Protein AF-A0A415D8B9-F1 (afdb_monomer_lite)

Organism: NCBI:txid46228

Structure (mmCIF, N/CA/C/O backbone):
data_AF-A0A415D8B9-F1
#
_entry.id   AF-A0A415D8B9-F1
#
loop_
_atom_site.group_PDB
_atom_site.id
_atom_site.type_symbol
_atom_site.label_atom_id
_atom_site.label_alt_id
_atom_site.label_comp_id
_atom_site.label_asym_id
_atom_site.label_entity_id
_atom_site.label_seq_id
_atom_site.pdbx_PDB_ins_code
_atom_site.Cartn_x
_atom_site.Cartn_y
_atom_site.Cartn_z
_atom_site.occupancy
_atom_site.B_iso_or_equiv
_atom_site.auth_seq_id
_atom_site.auth_comp_id
_atom_site.auth_asym_id
_atom_site.auth_atom_id
_atom_site.pdbx_PDB_model_num
ATOM 1 N N . MET A 1 1 ? 16.548 19.042 -21.282 1.00 49.25 1 MET A N 1
ATOM 2 C CA . MET A 1 1 ? 15.237 18.526 -20.833 1.00 49.25 1 MET A CA 1
ATOM 3 C C . MET A 1 1 ? 15.319 17.016 -20.719 1.00 49.25 1 MET A C 1
ATOM 5 O O . MET A 1 1 ? 15.932 16.400 -21.578 1.00 49.25 1 MET A O 1
ATOM 9 N N . GLY A 1 2 ? 14.770 16.452 -19.648 1.00 45.16 2 GLY A N 1
ATOM 10 C CA . GLY A 1 2 ? 14.850 15.024 -19.335 1.00 45.16 2 GLY A CA 1
ATOM 11 C C . GLY A 1 2 ? 15.058 14.840 -17.841 1.00 45.16 2 GLY A C 1
ATOM 12 O O . GLY A 1 2 ? 16.118 14.385 -17.416 1.00 45.16 2 GLY A O 1
ATOM 13 N N . GLY A 1 3 ? 14.083 15.312 -17.056 1.00 35.69 3 GLY A N 1
ATOM 14 C CA . GLY A 1 3 ? 14.051 15.123 -15.613 1.00 35.69 3 GLY A CA 1
ATOM 15 C C . GLY A 1 3 ? 14.157 13.635 -15.326 1.00 35.69 3 GLY A C 1
ATOM 16 O O . GLY A 1 3 ? 13.272 12.861 -15.683 1.00 35.69 3 GLY A O 1
ATOM 17 N N . ARG A 1 4 ? 15.293 13.235 -14.758 1.00 47.59 4 ARG A N 1
ATOM 18 C CA . ARG A 1 4 ? 15.519 11.867 -14.309 1.00 47.59 4 ARG A CA 1
ATOM 19 C C . ARG A 1 4 ? 14.470 11.598 -13.249 1.00 47.59 4 ARG A C 1
ATOM 21 O O . ARG A 1 4 ? 14.450 12.293 -12.235 1.00 47.59 4 ARG A O 1
ATOM 28 N N . GLY A 1 5 ? 13.587 10.650 -13.559 1.00 37.91 5 GLY A N 1
ATOM 29 C CA . GLY A 1 5 ? 12.491 10.235 -12.704 1.00 37.91 5 GLY A CA 1
ATOM 30 C C . GLY A 1 5 ? 12.969 10.145 -11.268 1.00 37.91 5 GLY A C 1
ATOM 31 O O . GLY A 1 5 ? 13.958 9.469 -10.968 1.00 37.91 5 GLY A O 1
ATOM 32 N N . SER A 1 6 ? 12.292 10.906 -10.415 1.00 34.72 6 SER A N 1
ATOM 33 C CA . SER A 1 6 ? 12.447 10.856 -8.977 1.00 34.72 6 SER A CA 1
ATOM 34 C C . SER A 1 6 ? 12.547 9.395 -8.566 1.00 34.72 6 SER A C 1
ATOM 36 O O . SER A 1 6 ? 11.646 8.603 -8.845 1.00 34.72 6 SER A O 1
ATOM 38 N N . LYS A 1 7 ? 13.660 9.034 -7.922 1.00 37.53 7 LYS A N 1
ATOM 39 C CA . LYS A 1 7 ? 13.735 7.829 -7.103 1.00 37.53 7 LYS A CA 1
ATOM 40 C C . LYS A 1 7 ? 12.640 7.988 -6.048 1.00 37.53 7 LYS A C 1
ATOM 42 O O . LYS A 1 7 ? 12.854 8.640 -5.031 1.00 37.53 7 LYS A O 1
ATOM 47 N N . SER A 1 8 ? 11.438 7.493 -6.332 1.00 40.84 8 SER A N 1
ATOM 48 C CA . SER A 1 8 ? 10.394 7.326 -5.331 1.00 40.84 8 SER A CA 1
ATOM 49 C C . SER A 1 8 ? 10.968 6.335 -4.333 1.00 40.84 8 SER A C 1
ATOM 51 O O . SER A 1 8 ? 11.201 5.177 -4.681 1.00 40.84 8 SER A O 1
ATOM 53 N N . GLY A 1 9 ? 11.343 6.857 -3.166 1.00 36.88 9 GLY A N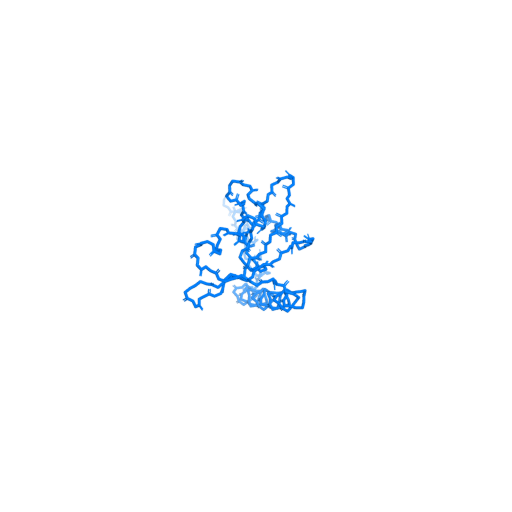 1
ATOM 54 C CA . GLY A 1 9 ? 12.138 6.164 -2.169 1.00 36.88 9 GLY A CA 1
ATOM 55 C C . GLY A 1 9 ? 11.539 4.809 -1.826 1.00 36.88 9 GLY A C 1
ATOM 56 O O . GLY A 1 9 ? 10.510 4.726 -1.165 1.00 36.88 9 GLY A O 1
ATOM 57 N N . GLY A 1 10 ? 12.220 3.751 -2.258 1.00 42.38 10 GLY A N 1
ATOM 58 C CA . GLY A 1 10 ? 12.214 2.502 -1.523 1.00 42.38 10 GLY A CA 1
ATOM 59 C C . GLY A 1 10 ? 12.972 2.752 -0.226 1.00 42.38 10 GLY A C 1
ATOM 60 O O . GLY A 1 10 ? 14.149 3.106 -0.259 1.00 42.38 10 GLY A O 1
ATOM 61 N N . GLY A 1 11 ? 12.290 2.626 0.907 1.00 34.91 11 GLY A N 1
ATOM 62 C CA . GLY A 1 11 ? 12.944 2.675 2.208 1.00 34.91 11 GLY A CA 1
ATOM 63 C C . GLY A 1 11 ? 12.028 3.139 3.328 1.00 34.91 11 GLY A C 1
ATOM 64 O O . GLY A 1 11 ? 11.673 4.309 3.393 1.00 34.91 11 GLY A O 1
ATOM 65 N N . GLY A 1 12 ? 11.727 2.222 4.249 1.00 36.12 12 GLY A N 1
ATOM 66 C CA . GLY A 1 12 ? 11.435 2.578 5.638 1.00 36.12 12 GLY A CA 1
ATOM 67 C C . GLY A 1 12 ? 10.047 2.201 6.149 1.00 36.12 12 GLY A C 1
ATOM 68 O O . GLY A 1 12 ? 9.080 2.922 5.952 1.00 36.12 12 GLY A O 1
ATOM 69 N N . GLY A 1 13 ? 9.968 1.081 6.873 1.00 43.09 13 GLY A N 1
ATOM 70 C CA . GLY A 1 13 ? 9.165 0.981 8.104 1.00 43.09 13 GLY A CA 1
ATOM 71 C C . GLY A 1 13 ? 7.636 0.962 8.025 1.00 43.09 13 GLY A C 1
ATOM 72 O O . GLY A 1 13 ? 6.995 0.892 9.065 1.00 43.09 13 GLY A O 1
ATOM 73 N N . GLY A 1 14 ? 7.032 1.004 6.842 1.00 54.25 14 GLY A N 1
ATOM 74 C CA . GLY A 1 14 ? 5.577 0.994 6.731 1.00 54.25 14 GLY A CA 1
ATOM 75 C C . GLY A 1 14 ? 4.926 -0.341 7.094 1.00 54.25 14 GLY A C 1
ATOM 76 O O . GLY A 1 14 ? 5.226 -1.357 6.448 1.00 54.25 14 GLY A O 1
ATOM 77 N N . SER A 1 15 ? 4.021 -0.335 8.080 1.00 74.81 15 SER A N 1
ATOM 78 C CA . SER A 1 15 ? 3.102 -1.453 8.329 1.00 74.81 15 SER A CA 1
ATOM 79 C C . SER A 1 15 ? 2.146 -1.609 7.142 1.00 74.81 15 SER A C 1
ATOM 81 O O . SER A 1 15 ? 1.782 -0.631 6.487 1.00 74.81 15 SER A O 1
ATOM 83 N N . GLY A 1 16 ? 1.801 -2.851 6.804 1.00 90.25 16 GLY A N 1
ATOM 84 C CA . GLY A 1 16 ? 0.885 -3.154 5.710 1.00 90.25 16 GLY A CA 1
ATOM 85 C C . GLY A 1 16 ? -0.277 -4.004 6.190 1.00 90.25 16 GLY A C 1
ATOM 86 O O . GLY A 1 16 ? -0.117 -4.804 7.114 1.00 90.25 16 GLY A O 1
ATOM 87 N N . VAL A 1 17 ? -1.433 -3.842 5.552 1.00 93.94 17 VAL A N 1
ATOM 88 C CA . VAL A 1 17 ? -2.620 -4.658 5.812 1.00 93.94 17 VAL A CA 1
ATOM 89 C C . VAL A 1 17 ? -3.273 -5.099 4.505 1.00 93.94 17 VAL A C 1
ATOM 91 O O . VAL A 1 17 ? -3.373 -4.328 3.551 1.00 93.94 17 VAL A O 1
ATOM 94 N N . ASP A 1 18 ? -3.732 -6.341 4.481 1.00 95.12 18 ASP A N 1
ATOM 95 C CA . ASP A 1 18 ? -4.593 -6.894 3.446 1.00 95.12 18 ASP A CA 1
ATOM 96 C C . ASP A 1 18 ? -6.041 -6.692 3.876 1.00 95.12 18 ASP A C 1
ATOM 98 O O . ASP A 1 18 ? -6.457 -7.206 4.914 1.00 95.12 18 ASP A O 1
ATOM 102 N N . VAL A 1 19 ? -6.798 -5.927 3.093 1.00 95.94 19 VAL A N 1
ATOM 103 C CA . VAL A 1 19 ? -8.224 -5.671 3.315 1.00 95.94 19 VAL A CA 1
ATOM 104 C C . VAL A 1 19 ? -9.008 -6.500 2.316 1.00 95.94 19 VAL A C 1
ATOM 106 O O . VAL A 1 19 ? -8.853 -6.307 1.114 1.00 95.94 19 VAL A O 1
ATOM 109 N N . THR A 1 20 ? -9.844 -7.413 2.802 1.00 96.88 20 THR A N 1
ATOM 110 C CA . THR A 1 20 ? -10.748 -8.207 1.963 1.00 96.88 20 THR A CA 1
ATOM 111 C C . THR A 1 20 ? -12.178 -7.726 2.146 1.00 96.88 20 THR A C 1
ATOM 113 O O . THR A 1 20 ? -12.701 -7.776 3.259 1.00 96.88 20 THR A O 1
ATOM 116 N N . HIS A 1 21 ? -12.818 -7.291 1.066 1.00 94.50 21 HIS A N 1
ATOM 117 C CA . HIS A 1 21 ? -14.210 -6.850 1.054 1.00 94.50 21 HIS A CA 1
ATOM 118 C C . HIS A 1 21 ? -14.896 -7.413 -0.194 1.00 94.50 21 HIS A C 1
ATOM 120 O O . HIS A 1 21 ? -14.336 -7.337 -1.283 1.00 94.50 21 HIS A O 1
ATOM 126 N N . ASN A 1 22 ? -16.079 -8.015 -0.043 1.00 93.75 22 ASN A N 1
ATOM 127 C CA . ASN A 1 22 ? -16.826 -8.648 -1.142 1.00 93.75 22 ASN A CA 1
ATOM 128 C C . ASN A 1 22 ? -16.013 -9.665 -1.975 1.00 93.75 22 ASN A C 1
ATOM 130 O O . ASN A 1 22 ? -16.205 -9.785 -3.179 1.00 93.75 22 ASN A O 1
ATOM 134 N N . GLY A 1 23 ? -15.093 -10.397 -1.338 1.00 92.88 23 GLY A N 1
ATOM 135 C CA . GLY A 1 23 ? -14.239 -11.390 -2.003 1.00 92.88 23 GLY A CA 1
ATOM 136 C C . GLY A 1 23 ? -12.991 -10.819 -2.686 1.00 92.88 23 GLY A C 1
ATOM 137 O O . GLY A 1 23 ? -12.129 -11.592 -3.097 1.00 92.88 23 GLY A O 1
ATOM 138 N N . GLU A 1 24 ? -12.837 -9.495 -2.749 1.00 94.81 24 GLU A N 1
ATOM 139 C CA . GLU A 1 24 ? -11.648 -8.844 -3.298 1.00 94.81 24 GLU A CA 1
ATOM 140 C C . GLU A 1 24 ? -10.677 -8.436 -2.192 1.00 94.81 24 GLU A C 1
ATOM 142 O O . GLU A 1 24 ? -11.051 -7.740 -1.245 1.00 94.81 24 GLU A O 1
ATOM 147 N N . THR A 1 25 ? -9.408 -8.824 -2.338 1.00 95.12 25 THR A N 1
ATOM 148 C CA . THR A 1 25 ? -8.334 -8.450 -1.411 1.00 95.12 25 THR A CA 1
ATOM 149 C C . THR A 1 25 ? -7.482 -7.338 -2.003 1.00 95.12 25 THR A C 1
ATOM 151 O O . THR A 1 25 ? -6.818 -7.527 -3.019 1.00 95.12 25 THR A O 1
ATOM 154 N N . THR A 1 26 ? -7.442 -6.188 -1.333 1.00 94.12 26 THR A N 1
ATOM 155 C CA . THR A 1 26 ? -6.513 -5.100 -1.650 1.00 94.12 26 THR A CA 1
ATOM 156 C C . THR A 1 26 ? -5.472 -4.964 -0.547 1.00 94.12 26 THR A C 1
ATOM 158 O O . THR A 1 26 ? -5.806 -4.811 0.628 1.00 94.12 26 THR A O 1
ATOM 161 N N . ARG A 1 27 ? -4.197 -4.960 -0.940 1.00 94.06 27 ARG A N 1
ATOM 162 C CA . ARG A 1 27 ? -3.079 -4.707 -0.034 1.00 94.06 27 ARG A CA 1
ATOM 163 C C . ARG A 1 27 ? -2.766 -3.223 0.069 1.00 94.06 27 ARG A C 1
ATOM 165 O O . ARG A 1 27 ? -2.523 -2.558 -0.941 1.00 94.06 27 ARG A O 1
ATOM 172 N N . TYR A 1 28 ? -2.697 -2.734 1.298 1.00 93.69 28 TYR A N 1
ATOM 173 C CA . TYR A 1 28 ? -2.321 -1.367 1.624 1.00 93.69 28 TYR A CA 1
ATOM 174 C C . TYR A 1 28 ? -1.008 -1.348 2.395 1.00 93.69 28 TYR A C 1
ATOM 176 O O . TYR A 1 28 ? -0.823 -2.116 3.337 1.00 93.69 28 TYR A O 1
ATOM 184 N N . TYR A 1 29 ? -0.116 -0.435 2.028 1.00 93.25 29 TYR A N 1
ATOM 1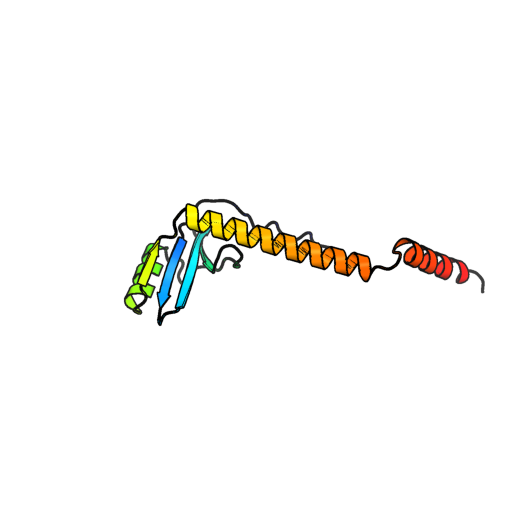85 C CA . TYR A 1 29 ? 1.053 -0.082 2.826 1.00 93.25 29 TYR A CA 1
ATOM 186 C C . TYR A 1 29 ? 0.900 1.338 3.338 1.00 93.25 29 TYR A C 1
ATOM 188 O O . TYR A 1 29 ? 0.469 2.214 2.592 1.00 93.25 29 TYR A O 1
ATOM 196 N N . PHE A 1 30 ? 1.277 1.564 4.589 1.00 92.19 30 PHE A N 1
ATOM 197 C CA . PHE A 1 30 ? 1.193 2.871 5.225 1.00 92.19 30 PHE A CA 1
ATOM 198 C C . PHE A 1 30 ? 2.577 3.425 5.492 1.00 92.19 30 PHE A C 1
ATOM 200 O O . PHE A 1 30 ? 3.506 2.674 5.769 1.00 92.19 30 PHE A O 1
ATOM 207 N N . SER A 1 31 ? 2.721 4.737 5.435 1.00 90.94 31 SER A N 1
ATOM 208 C CA . SER A 1 31 ? 3.953 5.425 5.803 1.00 90.94 31 SER A CA 1
ATOM 209 C C . SER A 1 31 ? 3.617 6.755 6.452 1.00 90.94 31 SER A C 1
ATOM 211 O O . SER A 1 31 ? 2.547 7.313 6.231 1.00 90.94 31 SER A O 1
ATOM 213 N N . GLU A 1 32 ? 4.531 7.264 7.264 1.00 89.25 32 GLU A N 1
ATOM 214 C CA . GLU A 1 32 ? 4.401 8.583 7.866 1.00 89.25 32 GLU A CA 1
ATOM 215 C C . GLU A 1 32 ? 5.522 9.474 7.340 1.00 89.25 32 GLU A C 1
ATOM 217 O O . GLU A 1 32 ? 6.681 9.058 7.256 1.00 89.25 32 GLU A O 1
ATOM 222 N N . LYS A 1 33 ? 5.182 10.705 6.960 1.00 89.19 33 LYS A N 1
ATOM 223 C CA . LYS A 1 33 ? 6.152 11.713 6.544 1.00 89.19 33 LYS A CA 1
ATOM 224 C C . LYS A 1 33 ? 5.727 13.074 7.069 1.00 89.19 33 LYS A C 1
ATOM 226 O O . LYS A 1 33 ? 4.648 13.553 6.738 1.00 89.19 33 LYS A O 1
ATOM 231 N N . ASN A 1 34 ? 6.604 13.713 7.841 1.00 88.88 34 ASN A N 1
ATOM 232 C CA . ASN A 1 34 ? 6.381 15.044 8.417 1.00 88.88 34 ASN A CA 1
ATOM 233 C C . ASN A 1 34 ? 5.057 15.145 9.210 1.00 88.88 34 ASN A C 1
ATOM 235 O O . ASN A 1 34 ? 4.327 16.120 9.057 1.00 88.88 34 ASN A O 1
ATOM 239 N N . GLY A 1 35 ? 4.711 14.117 9.996 1.00 87.38 35 GLY A N 1
ATOM 240 C CA . GLY A 1 35 ? 3.460 14.066 10.769 1.00 87.38 35 GLY A CA 1
ATOM 241 C C . GLY A 1 35 ? 2.194 13.817 9.939 1.00 87.38 35 GLY A C 1
ATOM 242 O O . GLY A 1 35 ? 1.090 13.830 10.485 1.00 87.38 35 GLY A O 1
ATOM 243 N N . MET A 1 36 ? 2.332 13.589 8.627 1.00 91.62 36 MET A N 1
ATOM 244 C CA . MET A 1 36 ? 1.240 13.162 7.757 1.00 91.62 36 MET A CA 1
ATOM 245 C C . MET A 1 36 ? 1.325 11.666 7.464 1.00 91.62 36 MET A C 1
ATOM 247 O O . MET A 1 36 ? 2.361 11.152 7.041 1.00 91.62 36 MET A O 1
ATOM 251 N N . ASN A 1 37 ? 0.201 10.987 7.643 1.00 92.25 37 ASN A N 1
ATOM 252 C CA . ASN A 1 37 ? -0.018 9.586 7.352 1.00 92.25 37 ASN A CA 1
ATOM 253 C C . ASN A 1 37 ? -0.413 9.419 5.888 1.00 92.25 37 ASN A C 1
ATOM 255 O O . ASN A 1 37 ? -1.366 10.038 5.406 1.00 92.25 37 ASN A O 1
ATOM 259 N N . TYR A 1 38 ? 0.283 8.525 5.204 1.00 93.38 38 TYR A N 1
ATOM 260 C CA . TYR A 1 38 ? 0.062 8.150 3.819 1.00 93.38 38 TYR A CA 1
ATOM 261 C C . TYR A 1 38 ? -0.305 6.675 3.724 1.00 93.38 38 TYR A C 1
ATOM 263 O O . TYR A 1 38 ? 0.079 5.859 4.562 1.00 93.38 38 TYR A O 1
ATOM 271 N N . TYR A 1 39 ? -1.020 6.332 2.662 1.00 92.88 39 TYR A N 1
ATOM 272 C CA . TYR A 1 39 ? -1.259 4.960 2.254 1.00 92.88 39 TYR A CA 1
ATOM 273 C C . TYR A 1 39 ? -0.941 4.795 0.768 1.00 92.88 39 TYR A C 1
ATOM 275 O O . TYR A 1 39 ? -1.049 5.732 -0.019 1.00 92.88 39 TYR A O 1
ATOM 283 N N . GLN A 1 40 ? -0.574 3.589 0.364 1.00 93.12 40 GLN A N 1
ATOM 284 C CA . GLN A 1 40 ? -0.424 3.202 -1.034 1.00 93.12 40 GLN A CA 1
ATOM 285 C C . GLN A 1 40 ? -1.022 1.814 -1.243 1.00 93.12 40 GLN A C 1
ATOM 287 O O . GLN A 1 40 ? -0.993 0.974 -0.342 1.00 93.12 40 GLN A O 1
ATOM 292 N N . ARG A 1 41 ? -1.563 1.571 -2.436 1.00 92.62 41 ARG A N 1
ATOM 293 C CA . ARG A 1 41 ? -2.077 0.258 -2.839 1.00 92.62 41 ARG A CA 1
ATOM 294 C C . ARG A 1 41 ? -0.944 -0.531 -3.495 1.00 92.62 41 ARG A C 1
ATOM 296 O O . ARG A 1 41 ? -0.467 -0.130 -4.553 1.00 92.62 41 ARG A O 1
ATOM 303 N N . GLY A 1 42 ? -0.514 -1.619 -2.860 1.00 89.12 42 GLY A N 1
ATOM 304 C CA . GLY A 1 42 ? 0.634 -2.420 -3.298 1.00 89.12 42 GLY A CA 1
ATOM 305 C C . GLY A 1 42 ? 1.986 -1.689 -3.243 1.00 89.12 42 GLY A C 1
ATOM 306 O O . GLY A 1 42 ? 2.078 -0.499 -2.923 1.00 89.12 42 GLY A O 1
ATOM 307 N N . VAL A 1 43 ? 3.066 -2.415 -3.534 1.00 85.69 43 VAL A N 1
ATOM 308 C CA . VAL A 1 43 ? 4.450 -1.898 -3.463 1.00 85.69 43 VAL A CA 1
ATOM 309 C C . VAL A 1 43 ? 4.727 -0.775 -4.476 1.00 85.69 43 VAL A C 1
ATOM 311 O O . VAL A 1 43 ? 5.443 0.176 -4.164 1.00 85.69 43 VAL A O 1
ATOM 314 N N . GLY A 1 44 ? 4.150 -0.861 -5.675 1.00 83.69 44 GLY A N 1
ATOM 315 C CA . GLY A 1 44 ? 4.348 0.114 -6.757 1.00 83.69 44 GLY A CA 1
ATOM 316 C C . GLY A 1 44 ? 3.362 1.285 -6.770 1.00 83.69 44 GLY A C 1
ATOM 317 O O . GLY A 1 44 ? 3.451 2.140 -7.651 1.00 83.69 44 GLY A O 1
ATOM 318 N N . GLY A 1 45 ? 2.407 1.319 -5.838 1.00 86.69 45 GLY A N 1
ATOM 319 C CA . GLY A 1 45 ? 1.373 2.347 -5.794 1.00 86.69 45 GLY A CA 1
ATOM 320 C C . GLY A 1 45 ? 1.921 3.727 -5.439 1.00 86.69 45 GLY A C 1
ATOM 321 O O . GLY A 1 45 ? 2.881 3.864 -4.684 1.00 86.69 45 GLY A O 1
ATOM 322 N N . THR A 1 46 ? 1.281 4.776 -5.955 1.00 88.94 46 THR A N 1
ATOM 323 C CA . THR A 1 46 ? 1.592 6.153 -5.555 1.00 88.94 46 THR A CA 1
ATOM 324 C C . THR A 1 46 ? 1.075 6.412 -4.135 1.00 88.94 46 THR A C 1
ATOM 326 O O . THR A 1 46 ? -0.120 6.215 -3.902 1.00 88.94 46 THR A O 1
ATOM 329 N N . PRO A 1 47 ? 1.922 6.874 -3.195 1.00 90.88 47 PRO A N 1
ATOM 330 C CA . PRO A 1 47 ? 1.472 7.260 -1.864 1.00 90.88 47 PRO A CA 1
ATOM 331 C C . PRO A 1 47 ? 0.459 8.402 -1.923 1.00 90.88 47 PRO A C 1
ATOM 333 O O . PRO A 1 47 ? 0.696 9.425 -2.565 1.00 90.88 47 PRO A O 1
ATOM 336 N N . GLN A 1 48 ? -0.651 8.235 -1.216 1.00 92.19 48 GLN A N 1
ATOM 337 C CA . GLN A 1 48 ? -1.709 9.224 -1.066 1.00 92.19 48 GLN A CA 1
ATOM 338 C C . GLN A 1 48 ? -1.894 9.561 0.412 1.00 92.19 48 GLN A C 1
ATOM 340 O O . GLN A 1 48 ? -1.756 8.672 1.254 1.00 92.19 48 GLN A O 1
ATOM 345 N N . PRO A 1 49 ? -2.190 10.823 0.758 1.00 93.50 49 PRO A N 1
ATOM 346 C CA . PRO A 1 49 ? -2.491 11.178 2.135 1.00 93.50 49 PRO A CA 1
ATOM 347 C C . PRO A 1 49 ? -3.733 10.417 2.598 1.00 93.50 49 PRO A C 1
ATOM 349 O O . PRO A 1 49 ? -4.716 10.266 1.868 1.00 93.50 49 PRO A O 1
ATOM 352 N N . THR A 1 50 ? -3.687 9.925 3.826 1.00 91.88 50 THR A N 1
ATOM 353 C CA . THR A 1 50 ? -4.843 9.290 4.446 1.00 91.88 50 THR A CA 1
ATOM 354 C C . THR A 1 50 ? -5.929 10.337 4.728 1.00 91.88 50 THR A C 1
ATOM 356 O O . THR A 1 50 ? -5.621 11.459 5.149 1.00 91.88 50 THR A O 1
ATOM 359 N N . PRO A 1 51 ? -7.218 10.009 4.519 1.00 91.19 51 PRO A N 1
ATOM 360 C CA . PRO A 1 51 ? -8.296 10.927 4.861 1.00 91.19 51 PRO A CA 1
ATOM 361 C C . PRO A 1 51 ? -8.235 11.311 6.344 1.00 91.19 51 PRO A C 1
ATOM 363 O O . PRO A 1 51 ? -8.126 10.438 7.205 1.00 91.19 51 PRO A O 1
ATOM 366 N N . LEU A 1 52 ? -8.327 12.611 6.638 1.00 92.75 52 LEU A N 1
ATOM 367 C CA . LEU A 1 52 ? -8.257 13.156 8.004 1.00 92.75 52 LEU A CA 1
ATOM 368 C C . LEU A 1 52 ? -6.978 12.770 8.771 1.00 92.75 52 LEU A C 1
ATOM 370 O O . LEU A 1 52 ? -7.006 12.674 9.994 1.00 92.75 52 LEU A O 1
ATOM 374 N N . ASN A 1 53 ? -5.871 12.526 8.063 1.00 92.06 53 ASN A N 1
ATOM 375 C CA . ASN A 1 53 ? -4.600 12.101 8.650 1.00 92.06 53 ASN A CA 1
ATOM 376 C C . ASN A 1 53 ? -4.705 10.835 9.528 1.00 92.06 53 ASN A C 1
ATOM 378 O O . ASN A 1 53 ? -3.985 10.694 10.519 1.00 92.06 53 ASN A O 1
ATOM 382 N N . MET A 1 54 ? -5.638 9.933 9.206 1.00 92.81 54 MET A N 1
ATOM 383 C CA . MET A 1 54 ? -5.930 8.771 10.043 1.00 92.81 54 MET A CA 1
ATOM 384 C C . MET A 1 54 ? -4.733 7.822 10.180 1.00 92.81 54 MET A C 1
ATOM 386 O O . MET A 1 54 ? -3.977 7.589 9.236 1.00 92.81 54 MET A O 1
ATOM 390 N N . THR A 1 55 ? -4.606 7.208 11.355 1.00 91.56 55 THR A N 1
ATOM 391 C CA . THR A 1 55 ? -3.594 6.174 11.589 1.00 91.56 55 THR A CA 1
ATOM 392 C C . THR A 1 55 ? -4.001 4.845 10.945 1.00 91.56 55 THR A C 1
ATOM 394 O O . THR A 1 55 ? -5.169 4.606 10.631 1.00 91.56 55 THR A O 1
ATOM 397 N N . VAL A 1 56 ? -3.054 3.911 10.832 1.00 90.50 56 VAL A N 1
ATOM 398 C CA . VAL A 1 56 ? -3.313 2.525 10.386 1.00 90.50 56 VAL A CA 1
ATOM 399 C C . VAL A 1 56 ? -4.388 1.843 11.235 1.00 90.50 56 VAL A C 1
ATOM 401 O O . VAL A 1 56 ? -5.216 1.080 10.729 1.00 90.50 56 VAL A O 1
ATOM 404 N N . ARG A 1 57 ? -4.403 2.135 12.541 1.00 91.25 57 ARG A N 1
ATOM 405 C CA . ARG A 1 57 ? -5.379 1.584 13.483 1.00 91.25 57 ARG A CA 1
ATOM 406 C C . ARG A 1 57 ? -6.781 2.115 13.200 1.00 91.25 57 ARG A C 1
ATOM 408 O O . ARG A 1 57 ? -7.732 1.338 13.204 1.00 91.25 57 ARG A O 1
ATOM 415 N N . ASP A 1 58 ? -6.906 3.410 12.934 1.00 93.25 58 ASP A N 1
ATOM 416 C CA . ASP A 1 58 ? -8.191 4.038 12.618 1.00 93.25 58 ASP A CA 1
ATOM 417 C C . ASP A 1 58 ? -8.710 3.587 11.256 1.00 93.25 58 ASP A C 1
ATOM 419 O O . ASP A 1 58 ? -9.893 3.272 11.123 1.00 93.25 58 ASP A O 1
ATOM 423 N N . PHE A 1 59 ? -7.817 3.467 10.270 1.00 93.31 59 PHE A N 1
ATOM 424 C CA . PHE A 1 59 ? -8.133 2.873 8.977 1.00 93.31 59 PHE A CA 1
ATOM 425 C C . PHE A 1 59 ? -8.691 1.457 9.144 1.00 93.31 59 PHE A C 1
ATOM 427 O O . PHE A 1 59 ? -9.781 1.168 8.655 1.00 93.31 59 PHE A O 1
ATOM 434 N N . THR A 1 60 ? -7.989 0.602 9.898 1.00 92.69 60 THR A N 1
ATOM 435 C CA . THR A 1 60 ? -8.395 -0.790 10.156 1.00 92.69 60 THR A CA 1
ATOM 436 C C . THR A 1 60 ? -9.779 -0.859 10.798 1.00 92.69 60 THR A C 1
ATOM 438 O O . THR A 1 60 ? -10.635 -1.602 10.324 1.00 92.69 60 THR A O 1
ATOM 441 N N . LYS A 1 61 ? -10.038 -0.036 11.823 1.00 94.81 61 LYS A N 1
ATOM 442 C CA . LYS A 1 61 ? -11.357 0.035 12.469 1.00 94.81 61 LYS A CA 1
ATOM 443 C C . LYS A 1 61 ? -12.457 0.435 11.487 1.00 94.81 61 LYS A C 1
ATOM 445 O O . LYS A 1 61 ? -13.525 -0.163 11.502 1.00 94.81 61 LYS A O 1
ATOM 450 N N . ARG A 1 62 ? -12.207 1.437 10.637 1.00 94.25 62 ARG A N 1
ATOM 451 C CA . ARG A 1 62 ? -13.193 1.926 9.660 1.00 94.25 62 ARG A CA 1
ATOM 452 C C . ARG A 1 62 ? -13.529 0.873 8.612 1.00 94.25 62 ARG A C 1
ATOM 454 O O . ARG A 1 62 ? -14.703 0.645 8.349 1.00 94.25 62 ARG A O 1
ATOM 461 N N . VAL A 1 63 ? -12.528 0.210 8.032 1.00 93.94 63 VAL A N 1
ATOM 462 C CA . VAL A 1 63 ? -12.791 -0.821 7.014 1.00 93.94 63 VAL A CA 1
ATOM 463 C C . VAL A 1 63 ? -13.473 -2.049 7.620 1.00 93.94 63 VAL A C 1
ATOM 465 O O . VAL A 1 63 ? -14.367 -2.605 6.993 1.00 93.94 63 VAL A O 1
ATOM 468 N N . GLN A 1 64 ? -13.131 -2.417 8.859 1.00 94.75 64 GLN A N 1
ATOM 469 C CA . GLN A 1 64 ? -13.826 -3.480 9.592 1.00 94.75 64 GLN A CA 1
ATOM 470 C C . GLN A 1 64 ? -15.279 -3.115 9.903 1.00 94.75 64 GLN A C 1
ATOM 472 O O . GLN A 1 64 ? -16.164 -3.942 9.710 1.00 94.75 64 GLN A O 1
ATOM 477 N N . ALA A 1 65 ? -15.543 -1.873 10.322 1.00 95.69 65 ALA A N 1
ATOM 478 C CA . ALA A 1 65 ? -16.904 -1.377 10.526 1.00 95.69 65 ALA A CA 1
ATOM 479 C C . ALA A 1 65 ? -17.734 -1.400 9.231 1.00 95.69 65 ALA A C 1
ATOM 481 O O . ALA A 1 65 ? -18.940 -1.615 9.278 1.00 95.69 65 ALA A O 1
ATOM 482 N N . ASN A 1 66 ? -17.078 -1.255 8.077 1.00 93.81 66 ASN A N 1
ATOM 483 C CA . ASN A 1 66 ? -17.692 -1.382 6.756 1.00 93.81 66 ASN A CA 1
ATOM 484 C C . ASN A 1 66 ? -17.791 -2.840 6.261 1.00 93.81 66 ASN A C 1
ATOM 48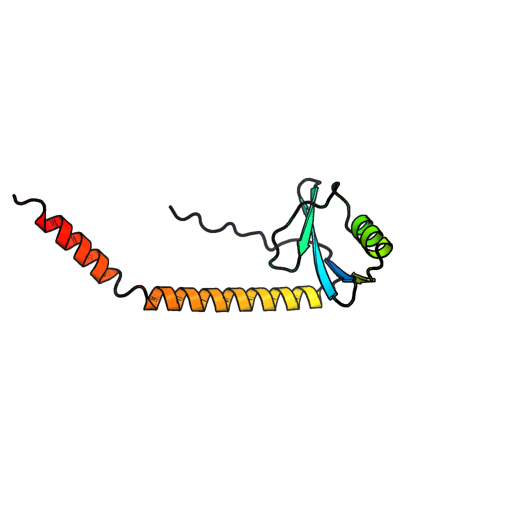6 O O . ASN A 1 66 ? -18.082 -3.061 5.091 1.00 93.81 66 ASN A O 1
ATOM 490 N N . GLY A 1 67 ? -17.535 -3.839 7.114 1.00 94.25 67 GLY A N 1
ATOM 491 C CA . GLY A 1 67 ? -17.686 -5.259 6.778 1.00 94.25 67 GLY A CA 1
ATOM 492 C C . GLY A 1 67 ? -16.475 -5.906 6.101 1.00 94.25 67 GLY A C 1
ATOM 493 O O . GLY A 1 67 ? -16.561 -7.053 5.664 1.00 94.25 67 GLY A O 1
ATOM 494 N N . ALA A 1 68 ? -15.334 -5.217 6.011 1.00 96.81 68 ALA A N 1
ATOM 495 C CA . ALA A 1 68 ? -14.113 -5.812 5.479 1.00 96.81 68 ALA A CA 1
ATOM 496 C C . ALA A 1 68 ? -13.369 -6.641 6.538 1.00 96.81 68 ALA A C 1
ATOM 498 O O . ALA A 1 68 ? -13.321 -6.296 7.719 1.00 96.81 68 ALA A O 1
ATOM 499 N N . THR A 1 69 ? -12.694 -7.702 6.106 1.00 96.06 69 THR A N 1
ATOM 500 C CA . THR A 1 69 ? -11.731 -8.418 6.952 1.00 96.06 69 THR A CA 1
ATOM 501 C C . THR A 1 69 ? -10.331 -7.860 6.727 1.00 96.06 69 THR A C 1
ATOM 503 O O . THR A 1 69 ? -9.982 -7.474 5.612 1.00 96.06 69 THR A O 1
ATOM 506 N N . VAL A 1 70 ? -9.525 -7.785 7.787 1.00 94.62 70 VAL A N 1
ATOM 507 C CA . VAL A 1 70 ? -8.181 -7.196 7.727 1.00 94.62 70 VAL A CA 1
ATOM 508 C C . VAL A 1 70 ? -7.157 -8.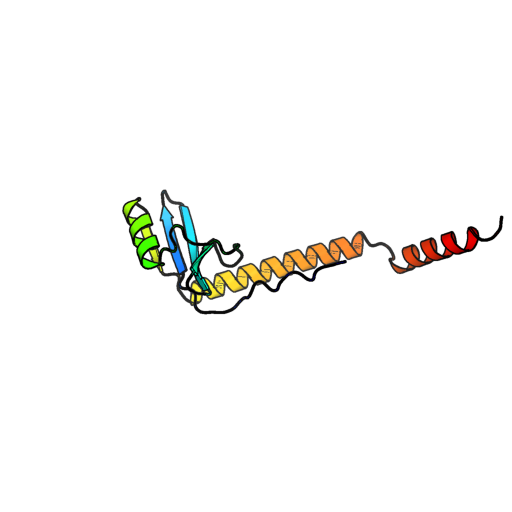180 8.264 1.00 94.62 70 VAL A C 1
ATOM 510 O O . VAL A 1 70 ? -7.339 -8.726 9.352 1.00 94.62 70 VAL A O 1
ATOM 513 N N . LYS A 1 71 ? -6.069 -8.387 7.520 1.00 94.25 71 LYS A N 1
ATOM 514 C CA . LYS A 1 71 ? -4.932 -9.220 7.929 1.00 94.25 71 LYS A CA 1
ATOM 515 C C . LYS A 1 71 ? -3.628 -8.427 7.846 1.00 94.25 71 LYS A C 1
ATOM 517 O O . LYS A 1 71 ? -3.440 -7.686 6.885 1.00 94.25 71 LYS A O 1
ATOM 522 N N . PRO A 1 72 ? -2.710 -8.558 8.814 1.00 91.25 72 PRO A N 1
ATOM 523 C CA . PRO A 1 72 ? -1.412 -7.901 8.725 1.00 91.25 72 PRO A CA 1
ATOM 524 C C . PRO A 1 72 ? -0.572 -8.513 7.598 1.00 91.25 72 PRO A C 1
ATOM 526 O O . PRO A 1 72 ? -0.524 -9.733 7.430 1.00 91.25 72 PRO A O 1
ATOM 529 N N . VAL A 1 73 ? 0.131 -7.666 6.850 1.00 90.25 73 VAL A N 1
ATOM 530 C CA . VAL A 1 73 ? 1.083 -8.108 5.826 1.00 90.25 73 VAL A CA 1
ATOM 531 C C . VAL A 1 73 ? 2.379 -8.524 6.507 1.00 90.25 73 VAL A C 1
ATOM 533 O O . VAL A 1 73 ? 3.018 -7.734 7.203 1.00 90.25 73 VAL A O 1
ATOM 536 N N . THR A 1 74 ? 2.797 -9.766 6.278 1.00 87.75 74 THR A N 1
ATOM 537 C CA . THR A 1 74 ? 4.067 -10.276 6.805 1.00 87.75 74 THR A CA 1
ATOM 538 C C . THR A 1 74 ? 5.264 -9.673 6.066 1.00 87.75 74 THR A C 1
ATOM 540 O O . THR A 1 74 ? 5.175 -9.280 4.897 1.00 87.75 74 THR A O 1
ATOM 543 N N . ALA A 1 75 ? 6.427 -9.653 6.721 1.00 84.31 75 ALA A N 1
ATOM 544 C CA . ALA A 1 75 ? 7.672 -9.232 6.082 1.00 84.31 75 ALA A CA 1
ATOM 545 C C . ALA A 1 75 ? 8.008 -10.097 4.852 1.00 84.31 75 ALA A C 1
ATOM 547 O O . ALA A 1 75 ? 8.409 -9.563 3.821 1.00 84.31 75 ALA A O 1
ATOM 548 N N . ALA A 1 76 ? 7.765 -11.410 4.930 1.00 86.00 76 ALA A N 1
ATOM 549 C CA . ALA A 1 76 ? 7.989 -12.340 3.826 1.00 86.00 76 ALA A CA 1
ATOM 550 C C . ALA A 1 76 ? 7.089 -12.032 2.619 1.00 86.00 76 ALA A C 1
ATOM 552 O O . ALA A 1 76 ? 7.582 -11.918 1.499 1.00 86.00 76 ALA A O 1
ATOM 553 N N . SER A 1 77 ? 5.787 -11.814 2.839 1.00 85.94 77 SER A N 1
ATOM 554 C CA . SER A 1 77 ? 4.860 -11.452 1.757 1.00 85.94 77 SER A CA 1
ATOM 555 C C . SER A 1 77 ? 5.199 -10.102 1.128 1.00 85.94 77 SER A C 1
ATOM 557 O O . SER A 1 77 ? 5.094 -9.953 -0.086 1.00 85.94 77 SER A O 1
ATOM 559 N N . LYS A 1 78 ? 5.655 -9.133 1.933 1.00 85.06 78 LYS A N 1
ATOM 560 C CA . LYS A 1 78 ? 6.127 -7.838 1.431 1.00 85.06 78 LYS A CA 1
ATOM 561 C C . LYS A 1 78 ? 7.388 -7.989 0.580 1.00 85.06 78 LYS A C 1
ATOM 563 O O . LYS A 1 78 ? 7.464 -7.401 -0.492 1.00 85.06 78 LYS A O 1
ATOM 568 N N . ALA A 1 79 ? 8.357 -8.787 1.026 1.00 87.38 79 ALA A N 1
ATOM 569 C CA . ALA A 1 79 ? 9.585 -9.042 0.275 1.00 87.38 79 ALA A CA 1
ATOM 570 C C . ALA A 1 79 ? 9.311 -9.778 -1.048 1.00 87.38 79 ALA A C 1
ATOM 572 O O . ALA A 1 79 ? 9.899 -9.441 -2.074 1.00 87.38 79 ALA A O 1
ATOM 573 N N . ALA A 1 80 ? 8.389 -10.744 -1.041 1.00 89.19 80 ALA A N 1
ATOM 574 C CA . ALA A 1 80 ? 7.975 -11.455 -2.247 1.00 89.19 80 ALA A CA 1
ATOM 575 C C . ALA A 1 80 ? 7.323 -10.511 -3.271 1.00 89.19 80 ALA A C 1
ATOM 577 O O . ALA A 1 80 ? 7.692 -10.533 -4.445 1.00 89.19 80 ALA A O 1
ATOM 578 N N . GLU A 1 81 ? 6.411 -9.643 -2.828 1.00 87.56 81 GLU A N 1
ATOM 579 C CA . GLU A 1 81 ? 5.773 -8.646 -3.695 1.00 87.56 81 GLU A CA 1
ATOM 580 C C . GLU A 1 81 ? 6.774 -7.614 -4.223 1.00 87.56 81 GLU A C 1
ATOM 582 O O . GLU A 1 81 ? 6.756 -7.294 -5.408 1.00 87.56 81 GLU A O 1
ATOM 587 N N . GLN A 1 82 ? 7.694 -7.147 -3.374 1.00 87.94 82 GLN A N 1
ATOM 588 C CA . GLN A 1 82 ? 8.771 -6.246 -3.781 1.00 87.94 82 GLN A CA 1
ATOM 589 C C . GLN A 1 82 ? 9.620 -6.865 -4.895 1.00 87.94 82 GLN A C 1
ATOM 591 O O . GLN A 1 82 ? 9.859 -6.227 -5.918 1.00 87.94 82 GLN A O 1
ATOM 596 N N . LYS A 1 83 ? 10.022 -8.129 -4.729 1.00 89.50 83 LYS A N 1
ATOM 597 C CA . LYS A 1 83 ? 10.808 -8.855 -5.730 1.00 89.50 83 LYS A CA 1
ATOM 598 C C . LYS A 1 83 ? 10.046 -9.016 -7.046 1.00 89.50 83 LYS A C 1
ATOM 600 O O . LYS A 1 83 ? 10.632 -8.834 -8.110 1.00 89.50 83 LYS A O 1
ATOM 605 N N . ALA A 1 84 ? 8.756 -9.347 -6.983 1.00 89.25 84 ALA A N 1
ATOM 606 C CA . ALA A 1 84 ? 7.914 -9.465 -8.172 1.00 89.25 84 ALA A CA 1
ATOM 607 C C . ALA A 1 84 ? 7.785 -8.120 -8.905 1.00 89.25 84 ALA A C 1
ATOM 609 O O . ALA A 1 84 ? 7.970 -8.059 -10.119 1.00 89.25 84 ALA A O 1
ATOM 610 N N . TYR A 1 85 ? 7.555 -7.036 -8.162 1.00 88.31 85 TYR A N 1
ATOM 611 C CA . TYR A 1 85 ? 7.469 -5.686 -8.711 1.00 88.31 85 TYR A CA 1
ATOM 612 C C . TYR A 1 85 ? 8.779 -5.233 -9.375 1.00 88.31 85 TYR A C 1
ATOM 614 O O . TYR A 1 85 ? 8.764 -4.659 -10.463 1.00 88.31 85 TYR A O 1
ATOM 622 N N . GLU A 1 86 ? 9.928 -5.505 -8.755 1.00 89.12 86 GLU A N 1
ATOM 623 C CA . GLU A 1 86 ? 11.239 -5.181 -9.328 1.00 89.12 86 GLU A CA 1
ATOM 624 C C . GLU A 1 86 ? 11.537 -5.980 -10.600 1.00 89.12 86 GLU A C 1
ATOM 626 O O . GLU A 1 86 ? 12.065 -5.423 -11.566 1.00 89.12 86 GLU A O 1
ATOM 631 N N . ALA A 1 87 ? 11.176 -7.266 -10.622 1.00 91.19 87 ALA A N 1
ATOM 632 C CA . ALA A 1 87 ? 11.335 -8.114 -11.798 1.00 91.19 87 ALA A CA 1
ATOM 633 C C . ALA A 1 87 ? 10.483 -7.616 -12.975 1.00 91.19 87 ALA A C 1
ATOM 635 O O . ALA A 1 87 ? 10.998 -7.493 -14.086 1.00 91.19 87 ALA A O 1
ATOM 636 N N . ASP A 1 88 ? 9.221 -7.263 -12.724 1.00 86.88 88 ASP A N 1
ATOM 637 C CA . ASP A 1 88 ? 8.307 -6.719 -13.734 1.00 86.88 88 ASP A CA 1
ATOM 638 C C . ASP A 1 88 ? 8.789 -5.365 -14.283 1.00 86.88 88 ASP A C 1
ATOM 640 O O . ASP A 1 88 ? 8.892 -5.161 -15.496 1.00 86.88 88 ASP A O 1
ATOM 644 N N . ARG A 1 89 ? 9.215 -4.462 -13.390 1.00 89.56 89 ARG A N 1
ATOM 645 C CA . ARG A 1 89 ? 9.853 -3.189 -13.760 1.00 89.56 89 ARG A CA 1
ATOM 646 C C . ARG A 1 89 ? 11.080 -3.399 -14.637 1.00 89.56 89 ARG A C 1
ATOM 648 O O . ARG A 1 89 ? 11.267 -2.663 -15.606 1.00 89.56 89 ARG A O 1
ATOM 655 N N . LYS A 1 90 ? 11.931 -4.367 -14.291 1.00 89.31 90 LYS A N 1
ATOM 656 C CA . LYS A 1 90 ? 13.128 -4.686 -15.071 1.00 89.31 90 LYS A CA 1
ATOM 657 C C . LYS A 1 90 ? 12.750 -5.217 -16.452 1.00 89.31 90 LYS A C 1
ATOM 659 O O . LYS A 1 90 ? 13.260 -4.698 -17.437 1.00 89.31 90 LYS A O 1
ATOM 664 N N . ALA A 1 91 ? 11.840 -6.186 -16.527 1.00 88.75 91 ALA A N 1
ATOM 665 C CA . ALA A 1 91 ? 11.382 -6.760 -17.790 1.00 88.75 91 ALA A CA 1
ATOM 666 C C . ALA A 1 91 ? 10.755 -5.698 -18.709 1.00 88.75 91 ALA A C 1
ATOM 668 O O . ALA A 1 91 ? 11.096 -5.617 -19.887 1.00 88.75 91 ALA A O 1
ATOM 669 N N . THR A 1 92 ? 9.915 -4.822 -18.154 1.00 88.06 92 THR A N 1
ATOM 670 C CA . THR A 1 92 ? 9.315 -3.700 -18.888 1.00 88.06 92 THR A CA 1
ATOM 671 C C . THR A 1 92 ? 10.377 -2.727 -19.398 1.00 88.06 92 THR A C 1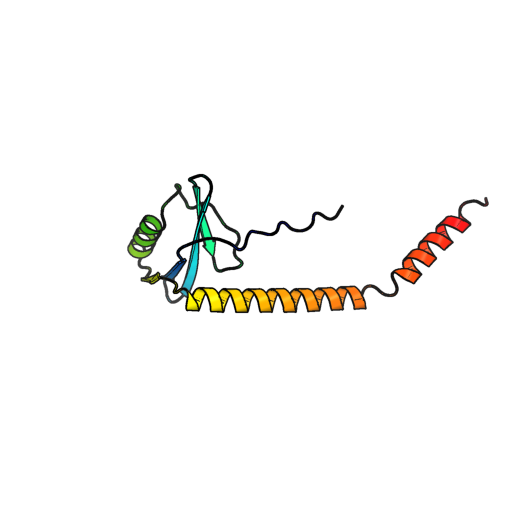
ATOM 673 O O . THR A 1 92 ? 10.335 -2.316 -20.555 1.00 88.06 92 THR A O 1
ATOM 676 N N . ASN A 1 93 ? 11.361 -2.371 -18.566 1.00 87.50 93 ASN A N 1
ATOM 677 C CA . ASN A 1 93 ? 12.461 -1.506 -18.992 1.00 87.50 93 ASN A CA 1
ATOM 678 C C . ASN A 1 93 ? 13.298 -2.152 -20.104 1.00 87.50 93 ASN A C 1
ATOM 680 O O . ASN A 1 93 ? 13.653 -1.470 -21.061 1.00 87.50 93 ASN A O 1
ATOM 684 N N . ASP A 1 94 ? 13.600 -3.447 -20.000 1.00 88.69 94 ASP A N 1
ATOM 685 C CA . ASP A 1 94 ? 14.359 -4.179 -21.015 1.00 88.69 94 ASP A CA 1
ATOM 686 C C . ASP A 1 94 ? 13.591 -4.218 -22.348 1.00 88.69 94 ASP A C 1
ATOM 688 O O . ASP A 1 94 ? 14.169 -3.917 -23.394 1.00 88.69 94 ASP A O 1
ATOM 692 N N . PHE A 1 95 ? 12.275 -4.463 -22.309 1.00 87.56 95 PHE A N 1
ATOM 693 C CA . PHE A 1 95 ? 11.401 -4.385 -23.482 1.00 87.56 95 PHE A CA 1
ATOM 694 C C . PHE A 1 95 ? 11.407 -2.988 -24.117 1.00 87.56 95 PHE A C 1
ATOM 696 O O . PHE A 1 95 ? 11.613 -2.862 -25.324 1.00 87.56 95 PHE A O 1
ATOM 703 N N . LEU A 1 96 ? 11.237 -1.926 -23.321 1.00 85.56 96 LEU A N 1
ATOM 704 C CA . LEU A 1 96 ? 11.254 -0.547 -23.821 1.00 85.56 96 LEU A CA 1
ATOM 705 C C . LEU A 1 96 ? 1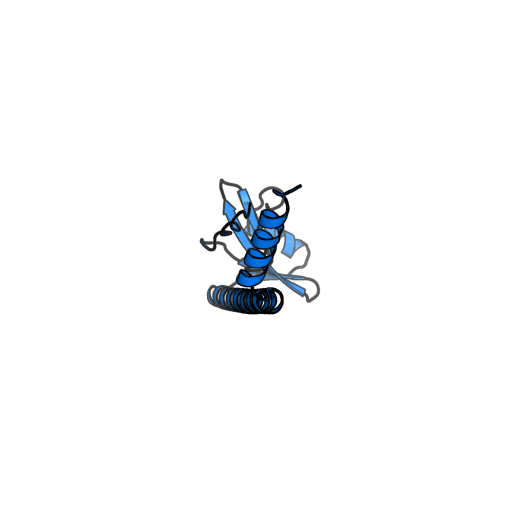2.620 -0.157 -24.398 1.00 85.56 96 LEU A C 1
ATOM 707 O O . LEU A 1 96 ? 12.676 0.512 -25.426 1.00 85.56 96 LEU A O 1
ATOM 711 N N . ASN A 1 97 ? 13.718 -0.597 -23.782 1.00 82.81 97 ASN A N 1
ATOM 712 C CA . ASN A 1 97 ? 15.069 -0.363 -24.289 1.00 82.81 97 ASN A CA 1
ATOM 713 C C . ASN A 1 97 ? 15.309 -1.099 -25.613 1.00 82.81 97 ASN A C 1
ATOM 715 O O . ASN A 1 97 ? 15.918 -0.540 -26.523 1.00 82.81 97 ASN A O 1
ATOM 719 N N . GLN A 1 98 ? 14.820 -2.334 -25.748 1.00 79.38 98 GLN A N 1
ATOM 720 C CA . GLN A 1 98 ? 14.909 -3.098 -26.991 1.00 79.38 98 GLN A CA 1
ATOM 721 C C . GLN A 1 98 ? 14.025 -2.492 -28.093 1.00 79.38 98 GLN A C 1
ATOM 723 O O . GLN A 1 98 ? 14.447 -2.417 -29.250 1.00 79.38 98 GLN A O 1
ATOM 728 N N . ALA A 1 99 ? 12.831 -2.006 -27.747 1.00 75.31 99 ALA A N 1
ATOM 729 C CA . ALA A 1 99 ? 11.956 -1.268 -28.654 1.00 75.31 99 ALA A CA 1
ATOM 730 C C . ALA A 1 99 ? 12.593 0.061 -29.104 1.00 75.31 99 ALA A C 1
ATOM 732 O O . ALA A 1 99 ? 12.584 0.375 -30.289 1.00 75.31 99 ALA A O 1
ATOM 733 N N . ASP A 1 100 ? 13.219 0.817 -28.198 1.00 68.75 100 ASP A N 1
ATOM 734 C CA . ASP A 1 100 ? 13.956 2.044 -28.533 1.00 68.75 100 ASP A CA 1
ATOM 735 C C . ASP A 1 100 ? 15.196 1.753 -29.395 1.00 68.75 100 ASP A C 1
ATOM 737 O O . ASP A 1 100 ? 15.469 2.478 -30.349 1.00 68.75 100 ASP A O 1
ATOM 741 N N . ALA A 1 101 ? 15.921 0.664 -29.126 1.00 69.31 101 ALA A N 1
ATOM 742 C CA . ALA A 1 101 ? 17.058 0.240 -29.944 1.00 69.31 101 ALA A CA 1
ATOM 743 C C . ALA A 1 101 ? 16.638 -0.217 -31.353 1.00 69.31 101 ALA A C 1
ATOM 745 O O . ALA A 1 101 ? 17.350 0.051 -32.318 1.00 69.31 101 ALA A O 1
ATOM 746 N N . SER A 1 102 ? 15.481 -0.874 -31.484 1.00 64.56 102 SER A N 1
ATOM 747 C CA . SER A 1 102 ? 14.950 -1.346 -32.773 1.00 64.56 102 SER A CA 1
ATOM 748 C C . SER A 1 102 ? 14.227 -0.256 -33.574 1.00 64.56 102 SER A C 1
ATOM 750 O O . SER A 1 102 ? 14.334 -0.244 -34.798 1.00 64.56 102 SER A O 1
ATOM 752 N N . MET A 1 103 ? 13.560 0.705 -32.921 1.00 57.03 103 MET A N 1
ATOM 753 C CA . MET A 1 103 ? 12.984 1.895 -33.575 1.00 57.03 103 MET A CA 1
ATOM 754 C C . MET A 1 103 ? 14.021 3.006 -33.822 1.00 57.03 103 MET A C 1
ATOM 756 O O . MET A 1 103 ? 13.841 3.861 -34.689 1.00 57.03 103 MET A O 1
ATOM 760 N N . GLY A 1 104 ? 15.134 2.992 -33.089 1.00 51.84 104 GLY A N 1
ATOM 761 C CA . GLY A 1 104 ? 16.256 3.920 -33.188 1.00 51.84 104 GLY A CA 1
ATOM 762 C C . GLY A 1 104 ? 17.324 3.477 -34.183 1.00 51.84 104 GLY A C 1
ATOM 763 O O . GLY A 1 104 ? 18.507 3.451 -33.835 1.00 51.84 104 GLY A O 1
ATOM 764 N N . GLY A 1 105 ? 16.916 3.178 -35.420 1.00 54.41 105 GLY A N 1
ATOM 765 C CA . GLY A 1 105 ? 17.820 2.965 -36.550 1.00 54.41 105 GLY A CA 1
ATOM 766 C C . GLY A 1 105 ? 18.879 4.070 -36.624 1.00 54.41 105 GLY A C 1
ATOM 767 O O . GLY A 1 105 ? 18.560 5.248 -36.797 1.00 54.41 105 GLY A O 1
ATOM 768 N N . ASN A 1 106 ? 20.138 3.677 -36.422 1.00 59.56 106 ASN A N 1
ATOM 769 C CA . ASN A 1 106 ? 21.352 4.481 -36.534 1.00 59.56 106 ASN A CA 1
ATOM 770 C C . ASN A 1 106 ? 21.211 5.947 -36.075 1.00 59.56 106 ASN A C 1
ATOM 772 O O . ASN A 1 106 ? 21.255 6.880 -36.880 1.00 59.56 106 ASN A O 1
ATOM 776 N N . ARG A 1 107 ? 21.179 6.194 -34.754 1.00 56.38 107 ARG A N 1
ATOM 777 C CA . ARG A 1 107 ? 21.401 7.549 -34.185 1.00 56.38 107 ARG A CA 1
ATOM 778 C C . ARG A 1 107 ? 22.654 8.232 -34.765 1.00 56.38 107 ARG A C 1
ATOM 780 O O . ARG A 1 107 ? 22.689 9.459 -34.868 1.00 56.38 107 ARG A O 1
ATOM 787 N N . GLY A 1 108 ? 23.666 7.449 -35.151 1.00 56.31 108 GLY A N 1
ATOM 788 C CA . GLY A 1 108 ? 24.844 7.909 -35.892 1.00 56.31 108 GLY A CA 1
ATOM 789 C C . GLY A 1 108 ? 24.500 8.482 -37.271 1.00 56.31 108 GLY A C 1
ATOM 790 O O . GLY A 1 108 ? 24.894 9.610 -37.565 1.00 56.31 108 GLY A O 1
ATOM 791 N N . ASP A 1 109 ? 23.695 7.776 -38.066 1.00 55.28 109 ASP A N 1
ATOM 792 C CA . ASP A 1 109 ? 23.279 8.206 -39.408 1.00 55.28 109 ASP A CA 1
ATOM 793 C C . ASP A 1 109 ? 22.278 9.355 -39.371 1.00 55.28 109 ASP A C 1
ATOM 795 O O . ASP A 1 109 ? 22.383 10.275 -40.177 1.00 55.28 109 ASP A O 1
ATOM 799 N N . GLN A 1 110 ? 21.370 9.397 -38.393 1.00 54.41 110 GLN A N 1
ATOM 800 C CA . GLN A 1 110 ? 20.458 10.534 -38.221 1.00 54.41 110 GLN A CA 1
ATOM 801 C C . GLN A 1 110 ? 21.213 11.822 -37.853 1.00 54.41 110 GLN A C 1
ATOM 803 O O . GLN A 1 110 ? 20.918 12.902 -38.379 1.00 54.41 110 GLN A O 1
ATOM 808 N N . ARG A 1 111 ? 22.246 11.726 -36.999 1.00 56.12 111 ARG A N 1
ATOM 809 C CA . ARG A 1 111 ? 23.146 12.855 -36.702 1.00 56.12 111 ARG A CA 1
ATOM 810 C C . ARG A 1 111 ? 23.970 13.249 -37.928 1.00 56.12 111 ARG A C 1
ATOM 812 O O . ARG A 1 111 ? 24.134 14.444 -38.173 1.00 56.12 111 ARG A O 1
ATOM 819 N N . ARG A 1 112 ? 24.442 12.280 -38.720 1.00 54.00 112 ARG A N 1
ATOM 820 C CA . ARG A 1 112 ? 25.201 12.519 -39.960 1.00 54.00 112 ARG A CA 1
ATOM 821 C C . ARG A 1 112 ? 24.338 13.189 -41.035 1.00 54.00 112 ARG A C 1
ATOM 823 O O . ARG A 1 112 ? 24.764 14.188 -41.607 1.00 54.00 112 ARG A O 1
ATOM 830 N N . ALA A 1 113 ? 23.099 12.736 -41.217 1.00 56.56 113 ALA A N 1
ATOM 831 C CA . ALA A 1 113 ? 22.115 13.317 -42.128 1.00 56.56 113 ALA A CA 1
ATOM 832 C C . ALA A 1 113 ? 21.705 14.738 -41.710 1.00 56.56 113 ALA A C 1
ATOM 834 O O . ALA A 1 113 ? 21.631 15.638 -42.546 1.00 56.56 113 ALA A O 1
ATOM 835 N N . THR A 1 114 ? 21.513 14.986 -40.411 1.00 54.97 114 THR A N 1
ATOM 836 C CA . THR A 1 114 ? 21.183 16.328 -39.897 1.00 54.97 114 THR A CA 1
ATOM 837 C C . THR A 1 114 ? 22.362 17.301 -40.036 1.00 54.97 114 THR A C 1
ATOM 839 O O . THR A 1 114 ? 22.163 18.475 -40.353 1.00 54.97 114 THR A O 1
ATOM 842 N N . LYS A 1 115 ? 23.605 16.827 -39.858 1.00 52.16 115 LYS A N 1
ATOM 843 C CA . LYS A 1 115 ? 24.821 17.636 -40.058 1.00 52.16 115 LYS A CA 1
ATOM 844 C C . LYS A 1 115 ? 25.074 17.918 -41.548 1.00 52.16 115 LYS A C 1
ATOM 846 O O . LYS A 1 115 ? 25.358 19.061 -41.895 1.00 52.16 115 LYS A O 1
ATOM 851 N N . GLY A 1 116 ? 24.867 16.930 -42.424 1.00 56.69 116 GLY A N 1
ATOM 852 C CA . GLY A 1 116 ? 24.949 17.089 -43.883 1.00 56.69 116 GLY A CA 1
ATOM 853 C C . GLY A 1 116 ? 23.926 18.087 -44.438 1.00 56.69 116 GLY A C 1
ATOM 854 O O . GLY A 1 116 ? 24.276 18.955 -45.232 1.00 56.69 116 GLY A O 1
ATOM 855 N N . ARG A 1 117 ? 22.685 18.063 -43.931 1.00 53.78 117 ARG A N 1
ATOM 856 C CA . ARG A 1 117 ? 21.626 19.021 -44.312 1.00 53.78 117 ARG A CA 1
ATOM 857 C C . ARG A 1 117 ? 21.866 20.455 -43.820 1.00 53.78 117 ARG A C 1
ATOM 859 O O . ARG A 1 117 ? 21.345 21.390 -44.419 1.00 53.78 117 ARG A O 1
ATOM 866 N N . ARG A 1 118 ? 22.645 20.657 -42.748 1.00 53.09 118 ARG A N 1
ATOM 867 C CA . ARG A 1 118 ? 23.048 22.000 -42.279 1.00 53.09 118 ARG A CA 1
ATOM 868 C C . ARG A 1 118 ? 24.232 22.579 -43.060 1.00 53.09 118 ARG A C 1
ATOM 870 O O . ARG A 1 118 ? 24.312 23.796 -43.177 1.00 53.09 118 ARG A O 1
ATOM 877 N N . GLY A 1 119 ? 25.111 21.737 -43.611 1.00 54.75 119 GLY A N 1
ATOM 878 C CA . GLY A 1 119 ? 26.230 22.176 -44.456 1.00 54.75 119 GLY A CA 1
ATOM 879 C C . GLY A 1 119 ? 25.794 22.732 -45.817 1.00 54.75 119 GLY A C 1
ATOM 880 O O . GLY A 1 119 ? 26.373 23.701 -46.286 1.00 54.75 119 GLY A O 1
ATOM 881 N N . GLY A 1 120 ? 24.725 22.187 -46.411 1.00 54.25 120 GLY A N 1
ATOM 882 C CA . GLY A 1 120 ? 24.221 22.612 -47.728 1.00 54.25 120 GLY A CA 1
ATOM 883 C C . GLY A 1 120 ? 23.353 23.878 -47.748 1.00 54.25 120 GLY A C 1
ATOM 884 O O . GLY A 1 120 ? 22.926 24.294 -48.815 1.00 54.25 120 GLY A O 1
ATOM 885 N N . ARG A 1 121 ? 23.061 24.497 -46.593 1.00 50.84 121 ARG A N 1
ATOM 886 C CA . ARG A 1 121 ? 22.232 25.721 -46.492 1.00 50.84 121 ARG A CA 1
ATOM 887 C C . ARG A 1 121 ? 23.038 27.017 -46.316 1.00 50.84 121 ARG A C 1
ATOM 889 O O . ARG A 1 121 ? 22.452 28.053 -46.032 1.00 50.84 121 ARG A O 1
ATOM 896 N N . ARG A 1 122 ? 24.367 26.973 -46.456 1.00 50.06 122 ARG A N 1
ATOM 897 C CA . ARG A 1 122 ? 25.258 28.153 -46.400 1.00 50.06 122 ARG A CA 1
ATOM 898 C C . ARG A 1 122 ? 25.908 28.466 -47.755 1.00 50.06 122 ARG A C 1
ATOM 900 O O . ARG A 1 122 ? 27.077 28.825 -47.805 1.00 50.06 122 ARG A O 1
ATOM 907 N N . GLY A 1 123 ? 25.165 28.288 -48.841 1.00 51.25 123 GLY A N 1
ATOM 908 C CA . GLY A 1 123 ? 25.664 28.523 -50.193 1.00 51.25 123 GLY A CA 1
ATOM 909 C C . GLY A 1 123 ? 24.543 28.745 -51.198 1.00 51.25 123 GLY A C 1
ATOM 910 O O . GLY A 1 123 ? 24.446 27.979 -52.147 1.00 51.25 123 GLY A O 1
ATOM 911 N N . ILE A 1 124 ? 23.687 29.735 -50.934 1.00 43.00 124 ILE A N 1
ATOM 912 C CA . ILE A 1 124 ? 22.993 30.575 -51.924 1.00 43.00 124 ILE A CA 1
ATOM 913 C C . ILE A 1 124 ? 22.954 31.973 -51.311 1.00 43.00 124 ILE A C 1
ATOM 915 O O . ILE A 1 124 ? 22.629 32.041 -50.100 1.00 43.00 124 ILE A O 1
#

Sequence (124 aa):
MGGRGSKSGGGGGGSGVDVTHNGETTRYYFSEKNGMNYYQRGVGGTPQPTPLNMTVRDFTKRVQANGATVKPVTAASKAAEQKAYEADRKATNDFLNQADASMGGNRGDQRRATKGRRGGRRGI

Secondary structure (DSSP, 8-state):
-----------S---EEEEEETTEEEEEEEEEETTEEEEEESTTSPPEEPGGG--HHHHHHHHHHTT-EEEEPPHHHHHHHHHHHHHHHHHHHHHHHHHHHHHSTTHHHHHHHHHHHHHTTS--

Foldseek 3Di:
DCPDPPPPDPDDDWWKKWKADPNDTWIKTWDDDPLFIWIATAPPGDTDTDVVSDDPVRVQVVSVVVVIDMDTDDPVNNVVSVVVVVVVVVVVVVVVVVVCVVVVPPPVVVVVVVVVVVVVPPDD

Radius of gyration: 23.72 Å; chains: 1; bounding box: 44×43×65 Å

pLDDT: mean 77.9, std 19.59, range [34.72, 96.88]